Protein AF-A0AAU5WGK4-F1 (afdb_monomer_lite)

Sequence (74 aa):
MEQGTTTPVQRARLTLGLTLLEVAAECTRRGAPVSEGQMSRIDRGQQVPRPKLRAVLAAVLDLDVVADFEARSA

Structure (mmCIF, N/CA/C/O backbone):
data_AF-A0AAU5WGK4-F1
#
_entry.id   AF-A0AAU5WGK4-F1
#
loop_
_atom_site.group_PDB
_atom_site.id
_atom_site.type_symbol
_atom_site.label_atom_id
_atom_site.label_alt_id
_atom_site.label_comp_id
_atom_site.label_asym_id
_atom_site.label_entity_id
_atom_site.label_seq_id
_atom_site.pdbx_PDB_ins_code
_atom_site.Cartn_x
_atom_site.Cartn_y
_atom_site.Cartn_z
_atom_site.occupancy
_atom_site.B_iso_or_equiv
_atom_site.auth_seq_id
_atom_site.auth_comp_id
_atom_site.auth_asym_id
_atom_site.auth_atom_id
_atom_site.pdbx_PDB_model_num
ATOM 1 N N . MET A 1 1 ? -18.939 19.213 -12.341 1.00 36.84 1 MET A N 1
ATOM 2 C CA . MET A 1 1 ? -18.289 18.424 -11.276 1.00 36.84 1 MET A CA 1
ATOM 3 C C . MET A 1 1 ? -17.021 17.869 -11.882 1.00 36.84 1 MET A C 1
ATOM 5 O O . MET A 1 1 ? -17.112 17.005 -12.744 1.00 36.84 1 MET A O 1
ATOM 9 N N . GLU A 1 2 ? -15.876 18.467 -11.568 1.00 41.50 2 GLU A N 1
ATOM 10 C CA . GLU A 1 2 ? -14.593 18.024 -12.110 1.00 41.50 2 GLU A CA 1
ATOM 11 C C . GLU A 1 2 ? -14.349 16.597 -11.623 1.00 41.50 2 GLU A C 1
ATOM 13 O O . GLU A 1 2 ? -14.337 16.332 -10.421 1.00 41.50 2 GLU A O 1
ATOM 18 N N . GLN A 1 3 ? -14.264 15.657 -12.560 1.00 43.69 3 GLN A N 1
ATOM 19 C CA . GLN A 1 3 ? -13.929 14.276 -12.262 1.00 43.69 3 GLN A CA 1
ATOM 20 C C . GLN A 1 3 ? -12.495 14.282 -11.730 1.00 43.69 3 GLN A C 1
ATOM 22 O O . GLN A 1 3 ? -11.542 14.309 -12.502 1.00 43.69 3 GLN A O 1
ATOM 27 N N . GLY A 1 4 ? -12.331 14.330 -10.407 1.00 51.25 4 GLY A N 1
ATOM 28 C CA . GLY A 1 4 ? -11.033 14.134 -9.779 1.00 51.25 4 GLY A CA 1
ATOM 29 C C . GLY A 1 4 ? -10.553 12.738 -10.150 1.00 51.25 4 GLY A C 1
ATOM 30 O O . GLY A 1 4 ? -11.090 11.756 -9.645 1.00 51.25 4 GLY A O 1
ATOM 31 N N . THR A 1 5 ? -9.621 12.641 -11.095 1.00 64.94 5 THR A N 1
ATOM 32 C CA . THR A 1 5 ? -9.132 11.368 -11.628 1.00 64.94 5 THR A CA 1
ATOM 33 C C . THR A 1 5 ? -8.621 10.493 -10.484 1.00 64.94 5 THR A C 1
ATOM 35 O O . THR A 1 5 ? -7.555 10.752 -9.927 1.00 64.94 5 THR A O 1
ATOM 38 N N . THR A 1 6 ? -9.386 9.462 -10.116 1.00 76.69 6 THR A N 1
ATOM 39 C CA . THR A 1 6 ? -8.992 8.486 -9.091 1.00 76.69 6 THR A CA 1
ATOM 40 C C . THR A 1 6 ? -7.718 7.783 -9.538 1.00 76.69 6 THR A C 1
ATOM 42 O O . THR A 1 6 ? -7.675 7.277 -10.666 1.00 76.69 6 THR A O 1
ATOM 45 N N . THR A 1 7 ? -6.698 7.718 -8.683 1.00 89.38 7 THR A N 1
ATOM 46 C CA . THR A 1 7 ? -5.472 6.982 -9.022 1.00 89.38 7 THR A CA 1
ATOM 47 C C . THR A 1 7 ? -5.721 5.469 -9.028 1.00 89.38 7 THR A C 1
ATOM 49 O O . THR A 1 7 ? -6.636 5.003 -8.339 1.00 89.38 7 THR A O 1
ATOM 52 N N . PRO A 1 8 ? -4.908 4.676 -9.752 1.00 91.00 8 PRO A N 1
ATOM 53 C CA . PRO A 1 8 ? -4.970 3.214 -9.673 1.00 91.00 8 PRO A CA 1
ATOM 54 C C . PRO A 1 8 ? -4.845 2.701 -8.234 1.00 91.00 8 PRO A C 1
ATOM 56 O O . PRO A 1 8 ? -5.633 1.868 -7.796 1.00 91.00 8 PRO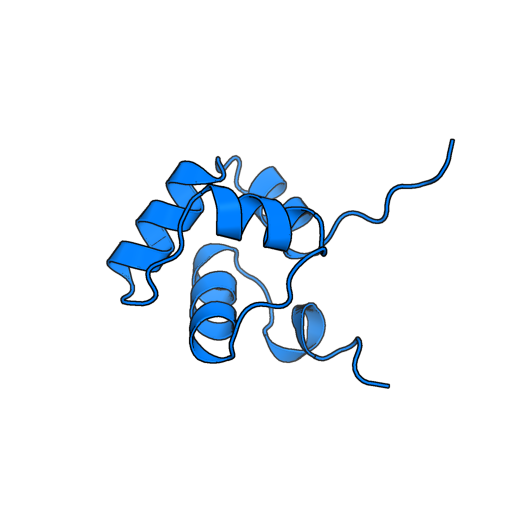 A O 1
ATOM 59 N N . VAL A 1 9 ? -3.937 3.303 -7.458 1.00 92.44 9 VAL A N 1
ATOM 60 C CA . VAL A 1 9 ? -3.735 3.012 -6.032 1.00 92.44 9 VAL A CA 1
ATOM 61 C C . VAL A 1 9 ? -5.009 3.242 -5.220 1.00 92.44 9 VAL A C 1
ATOM 63 O O . VAL A 1 9 ? -5.427 2.354 -4.480 1.00 92.44 9 VAL A O 1
ATOM 66 N N . GLN A 1 10 ? -5.652 4.401 -5.382 1.00 94.00 10 GLN A N 1
ATOM 67 C CA . GLN A 1 10 ? -6.890 4.721 -4.672 1.00 94.00 10 GLN A CA 1
ATOM 68 C C . GLN A 1 10 ? -8.011 3.752 -5.041 1.00 94.00 10 GLN A C 1
ATOM 70 O O . GLN A 1 10 ? -8.718 3.260 -4.162 1.00 94.00 10 GLN A O 1
ATOM 75 N N . ARG A 1 11 ? -8.171 3.455 -6.335 1.00 93.56 11 ARG A N 1
ATOM 76 C CA . ARG A 1 11 ? -9.208 2.542 -6.822 1.00 93.56 11 ARG A CA 1
ATOM 77 C C . ARG A 1 11 ? -9.028 1.134 -6.259 1.00 93.56 11 ARG A C 1
ATOM 79 O O . ARG A 1 11 ? -9.986 0.575 -5.728 1.00 93.56 11 ARG A O 1
ATOM 86 N N . ALA A 1 12 ? -7.822 0.580 -6.344 1.00 94.81 12 ALA A N 1
ATOM 87 C CA . ALA A 1 12 ? -7.537 -0.760 -5.849 1.00 94.81 12 ALA A CA 1
ATOM 88 C C . ALA A 1 12 ? -7.694 -0.851 -4.329 1.00 94.81 12 ALA A C 1
ATOM 90 O O . ALA A 1 12 ? -8.389 -1.733 -3.832 1.00 94.81 12 ALA A O 1
ATOM 91 N N . ARG A 1 13 ? -7.162 0.128 -3.587 1.00 95.56 13 ARG A N 1
ATOM 92 C CA . ARG A 1 13 ? -7.331 0.202 -2.132 1.00 95.56 13 ARG A CA 1
ATOM 93 C C . ARG A 1 13 ? -8.808 0.201 -1.726 1.00 95.56 13 ARG A C 1
ATOM 95 O O . ARG A 1 13 ? -9.186 -0.545 -0.827 1.00 95.56 13 ARG A O 1
ATOM 102 N N . LEU A 1 14 ? -9.636 1.025 -2.375 1.00 94.94 14 LEU A N 1
ATOM 103 C CA . LEU A 1 14 ? -11.075 1.086 -2.098 1.00 94.94 14 LEU A CA 1
ATOM 104 C C . LEU A 1 14 ? -11.795 -0.213 -2.485 1.00 94.94 14 LEU A C 1
ATOM 106 O O . LEU A 1 14 ? -12.690 -0.635 -1.761 1.00 94.94 14 LEU A O 1
ATOM 110 N N . THR A 1 15 ? -11.382 -0.865 -3.575 1.00 95.12 15 THR A N 1
ATOM 111 C CA . THR A 1 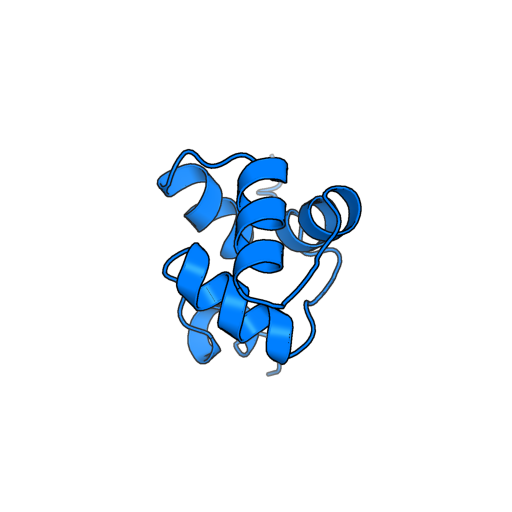15 ? -11.930 -2.166 -4.006 1.00 95.12 15 THR A CA 1
ATOM 112 C C . THR A 1 15 ? -11.636 -3.265 -2.984 1.00 95.12 15 THR A C 1
ATOM 114 O O . THR A 1 15 ? -12.499 -4.087 -2.695 1.00 95.12 15 THR A O 1
ATOM 117 N N . LEU A 1 16 ? -10.442 -3.240 -2.389 1.00 94.69 16 LEU A N 1
ATOM 118 C CA . LEU A 1 16 ? -10.016 -4.172 -1.344 1.00 94.69 16 LEU A CA 1
ATOM 119 C C . LEU A 1 16 ? -10.518 -3.788 0.060 1.00 94.69 16 LEU A C 1
ATOM 121 O O . LEU A 1 16 ? -10.263 -4.516 1.015 1.00 94.69 16 LEU A O 1
ATOM 125 N N . GLY A 1 17 ? -11.204 -2.649 0.211 1.00 96.75 17 GLY A N 1
ATOM 126 C CA . GLY A 1 17 ? -11.709 -2.173 1.503 1.00 96.75 17 GLY A CA 1
ATOM 127 C C . GLY A 1 17 ? -10.620 -1.762 2.501 1.00 96.75 17 GLY A C 1
ATOM 128 O O . GLY A 1 17 ? -10.874 -1.761 3.701 1.00 96.75 17 GLY A O 1
ATOM 129 N N . LEU A 1 18 ? -9.419 -1.414 2.027 1.00 96.44 18 LEU A N 1
ATOM 130 C CA . LEU A 1 18 ? -8.268 -1.112 2.882 1.00 96.44 18 LEU A CA 1
ATOM 131 C C . LEU A 1 18 ? -8.172 0.383 3.242 1.00 96.44 18 LEU A C 1
ATOM 133 O O . LEU A 1 18 ? -8.416 1.288 2.433 1.00 96.44 18 LEU A O 1
ATOM 137 N N . THR A 1 19 ? -7.732 0.668 4.460 1.00 97.12 19 THR A N 1
ATOM 138 C CA . THR A 1 19 ? -7.327 2.006 4.911 1.00 97.12 19 THR A CA 1
ATOM 139 C C . THR A 1 19 ? -5.899 2.334 4.461 1.00 97.12 19 THR A C 1
ATOM 141 O O . THR A 1 19 ? -5.102 1.455 4.130 1.00 97.12 19 THR A O 1
ATOM 144 N N . LEU A 1 20 ? -5.532 3.621 4.459 1.00 97.00 20 LEU A N 1
ATOM 145 C CA . LEU A 1 20 ? -4.155 4.037 4.148 1.00 97.00 20 LEU A CA 1
ATOM 146 C C . LEU A 1 20 ? -3.147 3.482 5.164 1.00 97.00 20 LEU A C 1
ATOM 148 O O . LEU A 1 20 ? -2.033 3.117 4.784 1.00 97.00 20 LEU A O 1
ATOM 152 N N . LEU A 1 21 ? -3.548 3.400 6.436 1.00 97.44 21 LEU A N 1
ATOM 153 C CA . LEU A 1 21 ? -2.740 2.840 7.512 1.00 97.44 21 LEU A CA 1
ATOM 154 C C . LEU A 1 21 ? -2.475 1.343 7.300 1.00 97.44 21 LEU A C 1
ATOM 156 O O . LEU A 1 21 ? -1.340 0.901 7.463 1.00 97.44 21 LEU A O 1
ATOM 160 N N . GLU A 1 22 ? -3.480 0.569 6.884 1.00 97.75 22 GLU A N 1
ATOM 161 C CA . GLU A 1 22 ? -3.317 -0.863 6.595 1.00 97.75 22 GLU A CA 1
ATOM 162 C C . GLU A 1 22 ? -2.378 -1.109 5.414 1.00 97.75 22 GLU A C 1
ATOM 164 O O . GLU A 1 22 ? -1.486 -1.954 5.508 1.00 97.75 22 GLU A O 1
ATOM 169 N N . VAL A 1 23 ? -2.512 -0.327 4.337 1.00 97.06 23 VAL A N 1
ATOM 170 C CA . VAL A 1 23 ? -1.596 -0.404 3.188 1.00 97.06 23 VAL A CA 1
ATOM 171 C C . VAL A 1 23 ? -0.168 -0.054 3.613 1.00 97.06 23 VAL A C 1
ATOM 173 O O . VAL A 1 23 ? 0.774 -0.764 3.262 1.00 97.06 23 VAL A O 1
ATOM 176 N N . ALA A 1 24 ? 0.009 1.005 4.407 1.00 97.19 24 ALA A N 1
ATOM 177 C CA . ALA A 1 24 ? 1.318 1.415 4.912 1.00 97.19 24 ALA A CA 1
ATOM 178 C C . ALA A 1 24 ? 1.959 0.355 5.827 1.00 97.19 24 ALA A C 1
ATOM 180 O O . ALA A 1 24 ? 3.158 0.066 5.718 1.00 97.19 24 ALA A O 1
ATOM 181 N N . ALA A 1 25 ? 1.156 -0.264 6.694 1.00 97.19 25 ALA A N 1
ATOM 182 C CA . ALA A 1 25 ? 1.587 -1.352 7.560 1.00 97.19 25 ALA A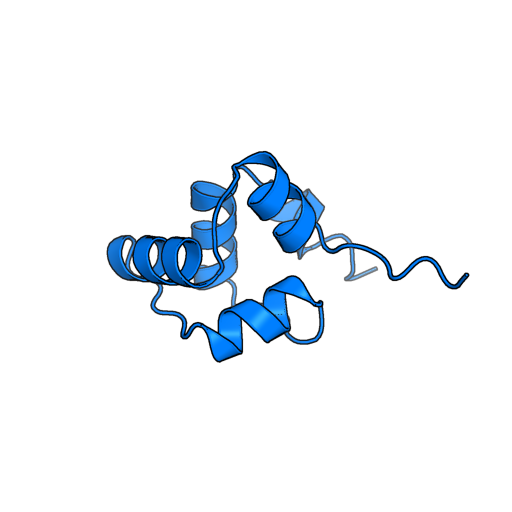 CA 1
ATOM 183 C C . ALA A 1 25 ? 2.014 -2.583 6.745 1.00 97.19 25 ALA A C 1
ATOM 185 O O . ALA A 1 25 ? 3.076 -3.149 7.006 1.00 97.19 25 ALA A O 1
ATOM 186 N N . GLU A 1 26 ? 1.247 -2.967 5.723 1.00 97.25 26 GLU A N 1
ATOM 187 C CA . GLU A 1 26 ? 1.592 -4.096 4.852 1.00 97.25 26 GLU A CA 1
ATOM 188 C C . GLU A 1 26 ? 2.855 -3.822 4.023 1.00 97.25 26 GLU A C 1
ATOM 190 O O . GLU A 1 26 ? 3.738 -4.676 3.933 1.00 97.25 26 GLU A O 1
ATOM 195 N N . CYS A 1 27 ? 3.011 -2.608 3.490 1.00 96.38 27 CYS A N 1
ATOM 196 C CA . CYS A 1 27 ? 4.233 -2.219 2.785 1.00 96.38 27 CYS A CA 1
ATOM 197 C C . CYS A 1 27 ? 5.465 -2.307 3.700 1.00 96.38 27 CYS A C 1
ATOM 199 O O . CYS A 1 27 ? 6.522 -2.796 3.291 1.00 96.38 27 CYS A O 1
ATOM 201 N N . THR A 1 28 ? 5.315 -1.905 4.965 1.00 95.81 28 THR A N 1
ATOM 202 C CA . THR A 1 28 ? 6.367 -2.026 5.980 1.00 95.81 28 THR A CA 1
ATOM 203 C C . THR A 1 28 ? 6.706 -3.489 6.265 1.00 95.81 28 THR A C 1
ATOM 205 O O . THR A 1 28 ? 7.884 -3.845 6.237 1.00 95.81 28 THR A O 1
ATOM 208 N N . ARG A 1 29 ? 5.698 -4.358 6.443 1.00 96.75 29 ARG A N 1
ATOM 209 C CA . ARG A 1 29 ? 5.894 -5.810 6.619 1.00 96.75 29 ARG A CA 1
ATOM 210 C C . ARG A 1 29 ? 6.647 -6.448 5.447 1.00 96.75 29 ARG A C 1
ATOM 212 O O . ARG A 1 29 ? 7.460 -7.339 5.663 1.00 96.75 29 ARG A O 1
ATOM 219 N N . ARG A 1 30 ? 6.439 -5.952 4.224 1.00 96.12 30 ARG A N 1
ATOM 220 C CA . ARG A 1 30 ? 7.118 -6.416 2.998 1.00 96.12 30 ARG A CA 1
ATOM 221 C C . ARG A 1 30 ? 8.462 -5.730 2.717 1.00 96.12 30 ARG A C 1
ATOM 223 O O . ARG A 1 30 ? 9.031 -5.895 1.640 1.00 96.12 30 ARG A O 1
ATOM 230 N N . GLY A 1 31 ? 8.994 -4.953 3.662 1.00 95.81 31 GLY A N 1
ATOM 231 C CA . GLY A 1 31 ? 10.324 -4.346 3.554 1.00 95.81 31 GLY A CA 1
ATOM 232 C C . GLY A 1 31 ? 10.392 -3.066 2.708 1.00 95.81 31 GLY A C 1
ATOM 233 O O . GLY A 1 31 ? 11.487 -2.653 2.302 1.00 95.81 31 GLY A O 1
ATOM 234 N N . ALA A 1 32 ? 9.254 -2.421 2.444 1.00 95.94 32 ALA A N 1
ATOM 235 C CA . ALA A 1 32 ? 9.159 -1.100 1.824 1.00 95.94 32 ALA A CA 1
ATOM 236 C C . ALA A 1 32 ? 8.379 -0.135 2.739 1.00 95.94 32 ALA A C 1
ATOM 238 O O . ALA A 1 32 ? 7.214 0.159 2.473 1.00 95.94 32 ALA A O 1
ATOM 239 N N . PRO A 1 33 ? 8.997 0.358 3.829 1.00 95.25 33 PRO A N 1
ATOM 240 C CA . PRO A 1 33 ? 8.319 1.246 4.764 1.00 95.25 33 PRO A CA 1
ATOM 241 C C . PRO A 1 33 ? 7.845 2.530 4.076 1.00 95.25 33 PRO A C 1
ATOM 243 O O . PRO A 1 33 ? 8.572 3.156 3.301 1.00 95.25 33 PRO A O 1
ATOM 246 N N . VAL A 1 34 ? 6.612 2.919 4.386 1.00 95.50 34 VAL A N 1
ATOM 247 C CA . VAL A 1 34 ? 5.948 4.126 3.891 1.00 95.50 34 VAL A CA 1
ATOM 248 C C . VAL A 1 34 ? 5.079 4.675 5.018 1.00 95.50 34 VAL A C 1
ATOM 250 O O . VAL A 1 34 ? 4.415 3.912 5.713 1.00 95.50 34 VAL A O 1
ATOM 253 N N . SER A 1 35 ? 5.101 5.989 5.242 1.00 96.44 35 SER A N 1
ATOM 254 C CA . SER A 1 35 ? 4.223 6.608 6.240 1.00 96.44 35 SER A CA 1
ATOM 255 C C . SER A 1 35 ? 2.812 6.800 5.690 1.00 96.44 35 SER A C 1
ATOM 257 O O . SER A 1 35 ? 2.622 6.933 4.481 1.00 96.44 35 SER A O 1
ATOM 259 N N . GLU A 1 36 ? 1.818 6.910 6.568 1.00 95.19 36 GLU A N 1
ATOM 260 C CA . GLU A 1 36 ? 0.437 7.194 6.161 1.00 95.19 36 GLU A CA 1
ATOM 261 C C . GLU A 1 36 ? 0.325 8.509 5.366 1.00 95.19 36 GLU A C 1
ATOM 263 O O . GLU A 1 36 ? -0.328 8.562 4.326 1.00 95.19 36 GLU A O 1
ATOM 268 N N . GLY A 1 37 ? 1.040 9.564 5.776 1.00 96.50 37 GLY A N 1
ATOM 269 C CA . GLY A 1 37 ? 1.068 10.836 5.045 1.00 96.50 37 GLY A CA 1
ATOM 270 C C . GLY A 1 37 ? 1.721 10.732 3.661 1.00 96.50 37 GLY A C 1
ATOM 271 O O . GLY A 1 37 ? 1.323 11.424 2.721 1.00 96.50 37 GLY A O 1
ATOM 272 N N . GLN A 1 38 ? 2.713 9.853 3.498 1.00 95.19 38 GLN A N 1
ATOM 273 C CA . GLN A 1 38 ? 3.269 9.533 2.184 1.00 95.19 38 GLN A CA 1
ATOM 274 C C . GLN A 1 38 ? 2.271 8.725 1.345 1.00 95.19 38 GLN A C 1
ATOM 276 O O . GLN A 1 38 ? 2.085 9.035 0.168 1.00 95.19 38 GLN A O 1
ATOM 281 N N . MET A 1 39 ? 1.584 7.761 1.958 1.00 96.06 39 MET A N 1
ATOM 282 C CA . MET A 1 39 ? 0.544 6.962 1.315 1.00 96.06 39 MET A CA 1
ATOM 283 C C . MET A 1 39 ? -0.618 7.838 0.831 1.00 96.06 39 MET A C 1
ATOM 285 O O . MET A 1 39 ? -1.022 7.721 -0.316 1.00 96.06 39 MET A O 1
ATOM 289 N N . SER A 1 40 ? -1.073 8.807 1.631 1.00 95.81 40 SER A N 1
ATOM 290 C CA . SER A 1 40 ? -2.104 9.787 1.253 1.00 95.81 40 SER A CA 1
ATOM 291 C C . SER A 1 40 ? -1.726 10.622 0.023 1.00 95.81 40 SER A C 1
ATOM 293 O O . SER A 1 40 ? -2.579 10.950 -0.804 1.00 95.81 40 SER A O 1
ATOM 295 N N . ARG A 1 41 ? -0.448 10.997 -0.120 1.00 95.25 41 ARG A N 1
ATOM 296 C CA . ARG A 1 41 ? 0.032 11.730 -1.304 1.00 95.25 41 ARG A CA 1
ATOM 297 C C . ARG A 1 41 ? 0.095 10.830 -2.537 1.00 95.25 41 ARG A C 1
ATOM 299 O O . ARG A 1 41 ? -0.228 11.296 -3.624 1.00 95.25 41 ARG A O 1
ATOM 306 N N . ILE A 1 42 ? 0.463 9.559 -2.373 1.00 93.88 42 ILE A N 1
ATOM 307 C CA . ILE A 1 42 ? 0.442 8.563 -3.456 1.00 93.88 42 ILE A CA 1
ATOM 308 C C . ILE A 1 42 ? -1.002 8.273 -3.896 1.00 93.88 42 ILE A C 1
ATOM 310 O O . ILE A 1 42 ? -1.291 8.331 -5.086 1.00 93.88 42 ILE A O 1
ATOM 314 N N . ASP A 1 43 ? -1.918 8.046 -2.950 1.00 93.38 43 ASP A N 1
ATOM 315 C CA . ASP A 1 43 ? -3.347 7.776 -3.189 1.00 93.38 43 ASP A CA 1
ATOM 316 C C . ASP A 1 43 ? -4.007 8.913 -3.988 1.00 93.38 43 ASP A C 1
ATOM 318 O O . ASP A 1 43 ? -4.780 8.673 -4.909 1.00 93.38 43 ASP A O 1
ATOM 322 N N . ARG A 1 44 ? -3.620 10.166 -3.712 1.00 91.56 44 ARG A N 1
ATOM 323 C CA . ARG A 1 44 ? -4.080 11.367 -4.436 1.00 91.56 44 ARG A CA 1
ATOM 324 C C . ARG A 1 44 ? -3.280 11.698 -5.702 1.00 91.56 44 ARG A C 1
ATOM 326 O O . ARG A 1 44 ? -3.535 12.724 -6.324 1.00 91.56 44 ARG A O 1
ATOM 333 N N . GLY A 1 45 ? -2.276 10.897 -6.060 1.00 90.81 45 GLY A N 1
ATOM 334 C CA . GLY A 1 45 ? -1.444 11.112 -7.252 1.00 90.81 45 GLY A CA 1
ATOM 335 C C . GLY A 1 45 ? -0.479 12.298 -7.155 1.00 90.81 45 GLY A C 1
ATOM 336 O O . GLY A 1 45 ? 0.110 12.696 -8.153 1.00 90.81 45 GLY A O 1
ATOM 337 N N . GLN A 1 46 ? -0.298 12.856 -5.957 1.00 92.50 46 GLN A N 1
ATOM 338 C CA . GLN A 1 46 ? 0.587 13.990 -5.671 1.00 92.50 46 GLN A CA 1
ATOM 339 C C . GLN A 1 46 ? 2.051 13.567 -5.506 1.00 92.50 46 GLN A C 1
ATOM 341 O O . GLN A 1 46 ? 2.951 14.403 -5.525 1.00 92.50 46 GLN A O 1
ATOM 346 N N . GLN A 1 47 ? 2.302 12.275 -5.294 1.00 92.00 47 GLN A N 1
ATOM 347 C CA . GLN A 1 47 ? 3.646 11.726 -5.208 1.00 92.00 47 GLN A CA 1
ATOM 348 C C . GLN A 1 47 ? 3.741 10.423 -5.993 1.00 92.00 47 GLN A C 1
ATOM 350 O O . GLN A 1 47 ? 2.963 9.498 -5.776 1.00 92.00 47 GLN A O 1
ATOM 355 N N . VAL A 1 48 ? 4.770 10.321 -6.829 1.00 90.25 48 VAL A N 1
ATOM 356 C CA . VAL A 1 48 ? 5.120 9.075 -7.507 1.00 90.25 48 VAL A CA 1
ATOM 357 C C . VAL A 1 48 ? 5.982 8.208 -6.570 1.00 90.25 48 VAL A C 1
ATOM 359 O O . VAL A 1 48 ? 7.034 8.665 -6.113 1.00 90.25 48 VAL A O 1
ATOM 362 N N . PRO A 1 49 ? 5.576 6.967 -6.244 1.00 91.44 49 PRO A N 1
ATOM 363 C CA . PRO A 1 49 ? 6.379 6.073 -5.415 1.00 91.44 49 PRO A CA 1
ATOM 364 C C . PRO A 1 49 ? 7.670 5.643 -6.126 1.00 91.44 49 PRO A C 1
ATOM 366 O O . PRO A 1 49 ? 7.718 5.518 -7.352 1.00 91.44 49 PRO A 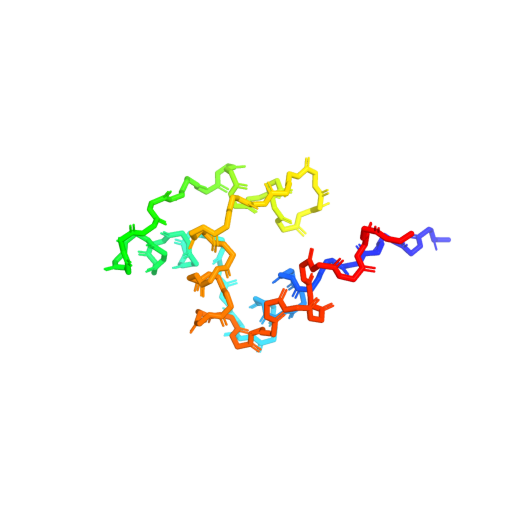O 1
ATOM 369 N N . ARG A 1 50 ? 8.731 5.396 -5.345 1.00 91.44 50 ARG A N 1
ATOM 370 C CA . ARG A 1 50 ? 10.013 4.872 -5.854 1.00 91.44 50 ARG A CA 1
ATOM 371 C C . ARG A 1 50 ? 9.860 3.426 -6.357 1.00 91.44 50 ARG A C 1
ATOM 373 O O . ARG A 1 50 ? 8.980 2.733 -5.848 1.00 91.44 50 ARG A O 1
ATOM 380 N N . PRO A 1 51 ? 10.738 2.928 -7.253 1.00 91.75 51 PRO A N 1
ATOM 381 C CA . PRO A 1 51 ? 10.602 1.597 -7.862 1.00 91.75 51 PRO A CA 1
ATOM 382 C C . PRO A 1 51 ? 10.356 0.452 -6.868 1.00 91.75 51 PRO A C 1
ATOM 384 O O . PRO A 1 51 ? 9.409 -0.310 -7.033 1.00 91.75 51 PRO A O 1
ATOM 387 N N . LYS A 1 52 ? 11.120 0.390 -5.767 1.00 93.31 52 LYS A N 1
ATOM 388 C CA . LYS A 1 52 ? 10.918 -0.622 -4.713 1.00 93.31 52 LYS A CA 1
ATOM 389 C C . LYS A 1 52 ? 9.508 -0.572 -4.108 1.00 93.31 52 LYS A C 1
ATOM 391 O O . LYS A 1 52 ? 8.897 -1.608 -3.879 1.00 93.31 52 LYS A O 1
ATOM 396 N N . LEU A 1 53 ? 8.993 0.631 -3.856 1.00 94.44 53 LEU A N 1
ATOM 397 C CA . LEU A 1 53 ? 7.660 0.818 -3.286 1.00 94.44 53 LEU A CA 1
ATOM 398 C C . LEU A 1 53 ? 6.557 0.534 -4.316 1.00 94.44 53 LEU A C 1
ATOM 400 O O . LEU A 1 53 ? 5.518 0.024 -3.924 1.00 94.44 53 LEU A O 1
ATOM 404 N N . ARG A 1 54 ? 6.778 0.795 -5.614 1.00 94.62 54 ARG A N 1
ATOM 405 C CA . ARG A 1 54 ? 5.840 0.404 -6.686 1.00 94.62 54 ARG A CA 1
ATOM 406 C C . ARG A 1 54 ? 5.633 -1.105 -6.717 1.00 94.62 54 ARG A C 1
ATOM 408 O O . ARG A 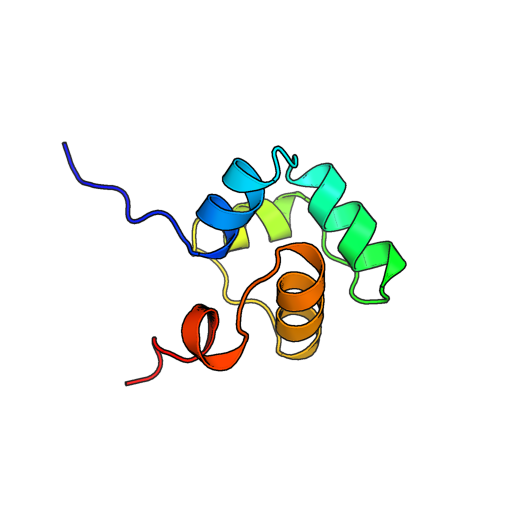1 54 ? 4.495 -1.546 -6.675 1.00 94.62 54 ARG A O 1
ATOM 415 N N . ALA A 1 55 ? 6.723 -1.875 -6.717 1.00 93.25 55 ALA A N 1
ATOM 416 C CA . ALA A 1 55 ? 6.658 -3.337 -6.731 1.00 93.25 55 ALA A CA 1
ATOM 417 C C . ALA A 1 55 ? 5.902 -3.893 -5.513 1.00 93.25 55 ALA A C 1
ATOM 419 O O . ALA A 1 55 ? 5.082 -4.798 -5.643 1.00 93.25 55 ALA A O 1
ATOM 420 N N . VAL A 1 56 ? 6.133 -3.318 -4.328 1.00 96.00 56 VAL A N 1
ATOM 421 C CA . VAL A 1 56 ? 5.411 -3.731 -3.118 1.00 96.00 56 VAL A CA 1
ATOM 422 C C . VAL A 1 56 ? 3.945 -3.305 -3.161 1.00 96.00 56 VAL A C 1
ATOM 424 O O . VAL A 1 56 ? 3.088 -4.131 -2.878 1.00 96.00 56 VAL A O 1
ATOM 427 N N . LEU A 1 57 ? 3.635 -2.065 -3.550 1.00 94.88 57 LEU A N 1
ATOM 428 C CA . LEU A 1 57 ? 2.251 -1.600 -3.685 1.00 94.88 57 LEU A CA 1
ATOM 429 C C . LEU A 1 57 ? 1.470 -2.441 -4.694 1.00 94.88 57 LEU A C 1
ATOM 431 O O . LEU A 1 57 ? 0.332 -2.791 -4.412 1.00 94.88 57 LEU A O 1
ATOM 435 N N . ALA A 1 58 ? 2.092 -2.812 -5.812 1.00 94.56 58 ALA A N 1
ATOM 436 C CA . ALA A 1 58 ? 1.512 -3.719 -6.791 1.00 94.56 58 ALA A CA 1
ATOM 437 C C . ALA A 1 58 ? 1.150 -5.074 -6.179 1.00 94.56 58 ALA A C 1
ATOM 439 O O . ALA A 1 58 ? 0.016 -5.519 -6.299 1.00 94.56 58 ALA A O 1
ATOM 440 N N . ALA A 1 59 ? 2.061 -5.670 -5.409 1.00 94.06 59 ALA A N 1
ATOM 441 C CA . ALA A 1 59 ? 1.802 -6.937 -4.731 1.00 94.06 59 ALA A CA 1
ATOM 442 C C . ALA A 1 59 ? 0.797 -6.847 -3.562 1.00 94.06 59 ALA A C 1
ATOM 444 O O . ALA A 1 59 ? 0.288 -7.877 -3.122 1.00 94.06 59 ALA A O 1
ATOM 445 N N . VAL A 1 60 ? 0.571 -5.659 -2.991 1.00 94.25 60 VAL A N 1
ATOM 446 C CA . VAL A 1 60 ? -0.382 -5.433 -1.884 1.00 94.25 60 VAL A CA 1
ATOM 447 C C . VAL A 1 60 ? -1.778 -5.112 -2.401 1.00 94.25 60 VAL A C 1
ATOM 449 O O . VAL A 1 60 ? -2.762 -5.526 -1.798 1.00 94.25 60 VAL A O 1
ATOM 452 N N . LEU A 1 61 ? -1.853 -4.353 -3.490 1.00 95.19 61 LEU A N 1
ATOM 453 C CA . LEU A 1 61 ? -3.093 -3.823 -4.047 1.00 95.19 61 LEU A CA 1
ATOM 454 C C . LEU A 1 61 ? -3.557 -4.570 -5.300 1.00 95.19 61 LEU A C 1
ATOM 456 O O . LEU A 1 61 ? -4.536 -4.147 -5.901 1.00 95.19 61 LEU A O 1
ATOM 460 N N . ASP A 1 62 ? -2.863 -5.642 -5.681 1.00 92.06 62 ASP A N 1
ATOM 461 C CA . ASP A 1 62 ? -3.125 -6.405 -6.906 1.00 92.06 62 ASP A CA 1
ATOM 462 C C . ASP A 1 62 ? -3.135 -5.503 -8.158 1.00 92.06 62 ASP A C 1
ATOM 464 O O . ASP A 1 62 ? -4.062 -5.507 -8.964 1.00 92.06 62 ASP A O 1
ATOM 468 N N . LEU A 1 63 ? -2.107 -4.652 -8.269 1.00 90.94 63 LEU A N 1
ATOM 469 C CA . LEU A 1 63 ? -1.897 -3.756 -9.413 1.00 90.94 63 LEU A CA 1
ATOM 470 C C . LEU A 1 63 ? -0.811 -4.306 -10.334 1.00 90.94 63 LEU A C 1
ATOM 472 O O . LEU A 1 63 ? 0.105 -5.000 -9.890 1.00 90.94 63 LEU A O 1
ATOM 476 N N . ASP A 1 64 ? -0.844 -3.894 -11.596 1.00 88.25 64 ASP A N 1
ATOM 477 C CA . ASP A 1 64 ? 0.239 -4.143 -12.536 1.00 88.25 64 ASP A CA 1
ATOM 478 C C . ASP A 1 64 ? 1.244 -2.981 -12.505 1.00 88.25 64 ASP A C 1
ATOM 480 O O . ASP A 1 64 ? 0.898 -1.812 -12.674 1.00 88.25 64 ASP A O 1
ATOM 484 N N . VAL A 1 65 ? 2.528 -3.280 -12.284 1.00 81.12 65 VAL A N 1
ATOM 485 C CA . VAL A 1 65 ? 3.556 -2.233 -12.146 1.00 81.12 65 VAL A CA 1
ATOM 486 C C . VAL A 1 65 ? 3.675 -1.381 -13.415 1.00 81.12 65 VAL A C 1
ATOM 488 O O . VAL A 1 65 ? 3.819 -0.160 -13.316 1.00 81.12 65 VAL A O 1
ATOM 491 N N . VAL A 1 66 ? 3.610 -2.002 -14.592 1.00 74.38 66 VAL A N 1
ATOM 492 C CA . VAL A 1 66 ? 3.837 -1.334 -15.878 1.00 74.38 66 VAL A CA 1
ATOM 493 C C . VAL A 1 66 ? 2.590 -0.546 -16.281 1.00 74.38 66 VAL A C 1
ATOM 495 O O . VAL A 1 66 ? 2.675 0.649 -16.575 1.00 74.38 66 VAL A O 1
ATOM 498 N N . ALA A 1 67 ? 1.418 -1.179 -16.225 1.00 76.19 67 ALA A N 1
ATOM 499 C CA . ALA A 1 67 ? 0.156 -0.562 -16.613 1.00 76.19 67 ALA A CA 1
ATOM 500 C C . ALA A 1 67 ? -0.260 0.568 -15.657 1.00 76.19 67 ALA A C 1
ATOM 502 O O . ALA A 1 67 ? -0.722 1.614 -16.114 1.00 76.19 67 ALA A O 1
ATOM 503 N N . ASP A 1 68 ? -0.055 0.402 -14.345 1.00 77.44 68 ASP A N 1
ATOM 504 C CA . ASP A 1 68 ? -0.599 1.329 -13.347 1.00 77.44 68 ASP A CA 1
ATOM 505 C C . ASP A 1 68 ? 0.388 2.409 -12.879 1.00 77.44 68 ASP A C 1
ATOM 507 O O . ASP A 1 68 ? -0.043 3.457 -12.384 1.00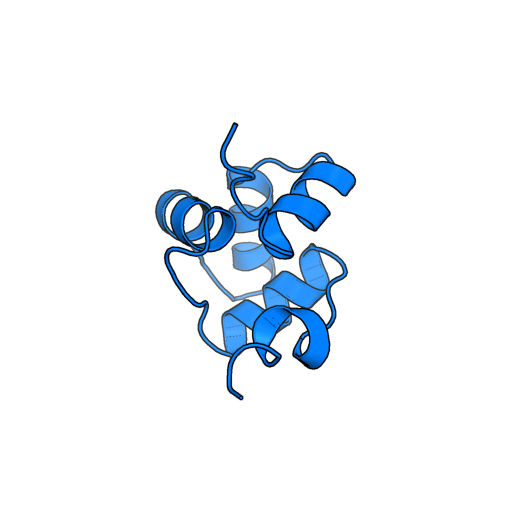 77.44 68 ASP A O 1
ATOM 511 N N . PHE A 1 69 ? 1.704 2.210 -13.040 1.00 75.25 69 PHE A N 1
ATOM 512 C CA . PHE A 1 69 ? 2.709 3.201 -12.624 1.00 75.25 69 PHE A CA 1
ATOM 513 C C . PHE A 1 69 ? 3.585 3.753 -13.754 1.00 75.25 69 PHE A C 1
ATOM 515 O O . PHE A 1 69 ? 4.113 4.857 -13.594 1.00 75.25 69 PHE A O 1
ATOM 522 N N . GLU A 1 70 ? 3.766 3.042 -14.870 1.00 68.62 70 GLU A N 1
ATOM 523 C CA . GLU A 1 70 ? 4.706 3.447 -15.931 1.00 68.62 70 GLU A CA 1
ATOM 524 C C . GLU A 1 70 ? 4.018 4.070 -17.154 1.00 68.62 70 GLU A C 1
ATOM 526 O O . GLU A 1 70 ? 4.626 4.902 -17.830 1.00 68.62 70 GLU A O 1
ATOM 531 N N . ALA A 1 71 ? 2.720 3.808 -17.352 1.00 57.50 71 ALA A N 1
ATOM 532 C CA . ALA A 1 71 ? 1.909 4.314 -18.468 1.00 57.50 71 ALA A CA 1
ATOM 533 C C . ALA A 1 71 ? 1.734 5.852 -18.536 1.00 57.50 71 ALA A C 1
ATOM 535 O O . ALA A 1 71 ? 1.095 6.358 -19.454 1.00 57.50 71 ALA A O 1
ATOM 536 N N . ARG A 1 72 ? 2.298 6.623 -17.593 1.00 53.53 72 ARG A N 1
ATOM 537 C CA . ARG A 1 72 ? 2.289 8.103 -17.602 1.00 53.53 72 ARG A CA 1
ATOM 538 C C . ARG A 1 72 ? 3.617 8.742 -18.036 1.00 53.53 72 ARG A C 1
ATOM 540 O O . ARG A 1 72 ? 3.774 9.946 -17.865 1.00 53.53 72 ARG A O 1
ATOM 547 N N . SER A 1 73 ? 4.564 7.960 -18.561 1.00 43.84 73 SER A N 1
ATOM 548 C CA . SER A 1 73 ? 5.869 8.462 -19.042 1.00 43.84 73 SER A CA 1
ATOM 549 C C . SER A 1 73 ? 5.953 8.644 -20.568 1.00 43.84 73 SER A C 1
ATOM 551 O O . SER A 1 73 ? 7.062 8.690 -21.095 1.00 43.84 73 SER A O 1
ATOM 553 N N . ALA A 1 74 ? 4.817 8.729 -21.268 1.00 40.41 74 ALA A N 1
ATOM 554 C CA . ALA A 1 74 ? 4.744 9.027 -22.702 1.00 40.41 74 ALA A CA 1
ATOM 555 C C . ALA A 1 74 ? 4.115 10.403 -22.944 1.00 40.41 74 ALA A C 1
ATOM 557 O O . ALA A 1 74 ? 3.118 10.712 -22.249 1.00 40.41 74 ALA A O 1
#

Foldseek 3Di:
DPPLPFAPLLVLCVVVVHDLVRLQVQCVVVVNHDDSVRSVCVRSVNDQDDPSSLVSSCVVSVHDSCVRRVVPPD

pLDDT: mean 87.06, std 15.92, range [36.84, 97.75]

Secondary structure (DSSP, 8-state):
-------HHHHHHHHTT--HHHHHHHHHHTT----HHHHHHHHTTSSPPPHHHHHHHHHHHT--HIIIIITT--

Radius of gyration: 11.63 Å; chains: 1; bounding box: 29×25×30 Å